Protein AF-A0A074Z4Q8-F1 (afdb_monomer_lite)

Structure (mmCIF, N/CA/C/O backbone):
data_AF-A0A074Z4Q8-F1
#
_entry.id   AF-A0A074Z4Q8-F1
#
loop_
_atom_site.group_PDB
_atom_site.id
_atom_site.type_symbol
_atom_site.label_atom_id
_atom_site.label_alt_id
_atom_site.label_comp_id
_atom_site.label_asym_id
_atom_site.label_entity_id
_atom_site.label_seq_id
_atom_site.pdbx_PDB_ins_code
_atom_site.Cartn_x
_atom_site.Cartn_y
_atom_site.Cartn_z
_atom_site.occupancy
_atom_site.B_iso_or_equiv
_atom_site.auth_seq_id
_atom_site.auth_comp_id
_atom_site.auth_asym_id
_atom_site.auth_atom_id
_atom_site.pdbx_PDB_model_num
ATOM 1 N N . GLN A 1 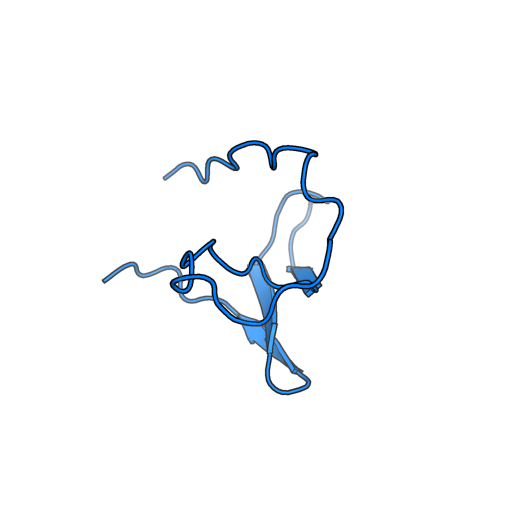1 ? 13.217 5.751 6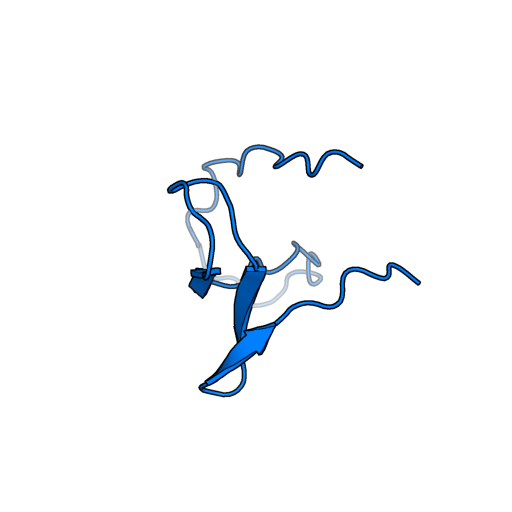.586 1.00 47.31 1 GLN A N 1
ATOM 2 C CA . GLN A 1 1 ? 13.118 6.505 5.314 1.00 47.31 1 GLN A CA 1
ATOM 3 C C . GLN A 1 1 ? 11.737 7.151 5.262 1.00 47.31 1 GLN A C 1
ATOM 5 O O . GLN A 1 1 ? 10.769 6.463 5.549 1.00 47.31 1 GLN A O 1
ATOM 10 N N . ARG A 1 2 ? 11.632 8.460 5.000 1.00 36.34 2 ARG A N 1
ATOM 11 C CA . ARG A 1 2 ? 10.358 9.206 5.027 1.00 36.34 2 ARG A CA 1
ATOM 12 C C . ARG A 1 2 ? 9.863 9.407 3.595 1.00 36.34 2 ARG A C 1
ATOM 14 O O . ARG A 1 2 ? 10.551 10.058 2.815 1.00 36.34 2 ARG A O 1
ATOM 21 N N . ILE A 1 3 ? 8.695 8.865 3.250 1.00 51.25 3 ILE A N 1
ATOM 22 C CA . ILE A 1 3 ? 8.055 9.128 1.953 1.00 51.25 3 ILE A CA 1
ATOM 23 C C . ILE A 1 3 ? 7.453 10.537 2.019 1.00 51.25 3 ILE A C 1
ATOM 25 O O . ILE A 1 3 ? 6.564 10.803 2.826 1.00 51.25 3 ILE A O 1
ATOM 29 N N . VAL A 1 4 ? 7.983 11.465 1.221 1.00 46.41 4 VAL A N 1
ATOM 30 C CA . VAL A 1 4 ? 7.499 12.850 1.143 1.00 46.41 4 VAL A CA 1
ATOM 31 C C . VAL A 1 4 ? 6.638 12.986 -0.109 1.00 46.41 4 VAL A C 1
ATOM 33 O O . VAL A 1 4 ? 7.143 12.882 -1.223 1.00 46.41 4 VAL A O 1
ATOM 36 N N . PHE A 1 5 ? 5.339 13.226 0.062 1.00 53.12 5 PHE A N 1
ATOM 37 C CA . PHE A 1 5 ? 4.438 13.528 -1.050 1.00 53.12 5 PHE A CA 1
ATOM 38 C C . PHE A 1 5 ? 4.526 15.025 -1.375 1.00 53.12 5 PHE A C 1
ATOM 40 O O . PHE A 1 5 ? 4.049 15.865 -0.610 1.00 53.12 5 PHE A O 1
ATOM 47 N N . SER A 1 6 ? 5.159 15.383 -2.492 1.00 53.09 6 SER A N 1
ATOM 48 C CA . SER A 1 6 ? 5.131 16.751 -3.013 1.00 53.09 6 SER A CA 1
ATOM 49 C C . SER A 1 6 ? 3.717 17.091 -3.515 1.00 53.09 6 SER A C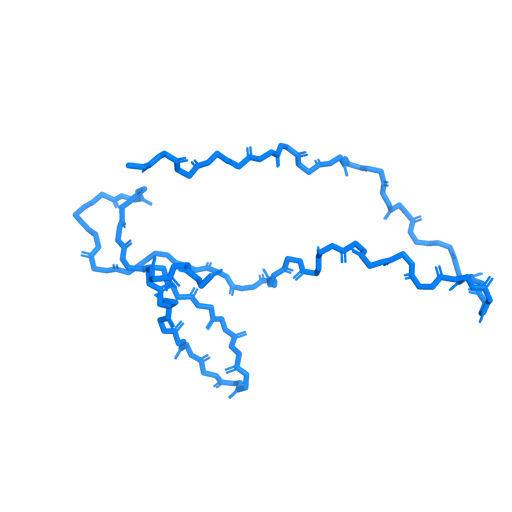 1
ATOM 51 O O . SER A 1 6 ? 3.078 16.296 -4.204 1.00 53.09 6 SER A O 1
ATOM 53 N N . LYS A 1 7 ? 3.188 18.263 -3.126 1.00 48.12 7 LYS A N 1
ATOM 54 C CA . LYS A 1 7 ? 1.840 18.730 -3.508 1.00 48.12 7 LYS A CA 1
ATOM 55 C C . LYS A 1 7 ? 1.677 18.737 -5.032 1.00 48.12 7 LYS A C 1
ATOM 57 O O . LYS A 1 7 ? 2.506 19.300 -5.742 1.00 48.12 7 LYS A O 1
ATOM 62 N N . ILE A 1 8 ? 0.571 18.175 -5.518 1.00 58.50 8 ILE A N 1
ATOM 63 C CA . ILE A 1 8 ? 0.198 18.200 -6.938 1.00 58.50 8 ILE A CA 1
ATOM 64 C C . ILE A 1 8 ? -0.311 19.615 -7.282 1.00 58.50 8 ILE A C 1
ATOM 66 O O . ILE A 1 8 ? -1.288 20.053 -6.670 1.00 58.50 8 ILE A O 1
ATOM 70 N N . PRO A 1 9 ? 0.296 20.349 -8.236 1.00 45.22 9 PRO A N 1
ATOM 71 C CA . PRO A 1 9 ? -0.206 21.659 -8.648 1.00 45.22 9 PRO A CA 1
ATOM 72 C C . PRO A 1 9 ? -1.554 21.519 -9.369 1.00 45.22 9 PRO A C 1
ATOM 74 O O . PRO A 1 9 ? -1.685 20.735 -10.307 1.00 45.22 9 PRO A O 1
ATOM 77 N N . THR A 1 10 ? -2.546 22.310 -8.964 1.00 54.00 10 THR A N 1
ATOM 78 C CA . THR A 1 10 ? -3.949 22.276 -9.429 1.00 54.00 10 THR A CA 1
ATOM 79 C C . THR A 1 10 ? -4.185 22.822 -10.846 1.00 54.00 10 THR A C 1
ATOM 81 O O . THR A 1 10 ? -5.327 23.026 -11.247 1.00 54.00 10 THR A O 1
ATOM 84 N N . SER A 1 11 ? -3.140 23.035 -11.647 1.00 53.38 11 SER A N 1
ATOM 85 C CA . SER A 1 11 ? -3.248 23.651 -12.974 1.00 53.38 11 SER A CA 1
ATOM 86 C C . SER A 1 11 ? -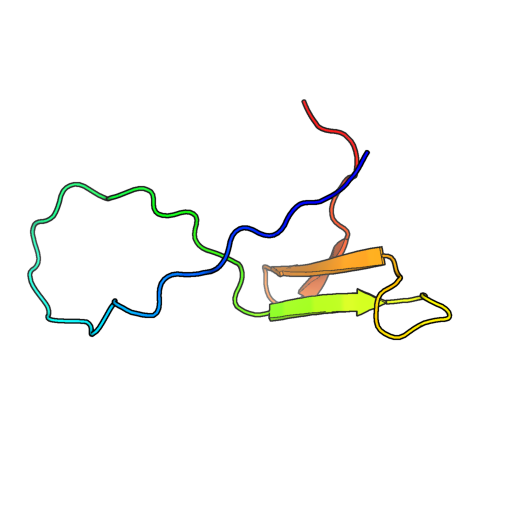2.858 22.674 -14.084 1.00 53.38 11 SER A C 1
ATOM 88 O O . SER A 1 11 ? -1.712 22.630 -14.522 1.00 53.38 11 SER A O 1
ATOM 90 N N . LEU A 1 12 ? -3.819 21.864 -14.532 1.00 54.41 12 LEU A N 1
ATOM 91 C CA . LEU A 1 12 ? -3.821 21.244 -15.862 1.00 54.41 12 LEU A CA 1
ATOM 92 C C . LEU A 1 12 ? -5.276 21.121 -16.346 1.00 54.41 12 LEU A C 1
ATOM 94 O O . LEU A 1 12 ? -5.854 20.035 -16.371 1.00 54.41 12 LEU A O 1
ATOM 98 N N . ARG A 1 13 ? -5.886 22.252 -16.724 1.00 49.28 13 ARG A N 1
ATOM 99 C CA . ARG A 1 13 ? -7.020 22.237 -17.660 1.00 49.28 13 ARG A CA 1
ATOM 100 C C . ARG A 1 13 ? -6.471 21.797 -19.019 1.00 49.28 13 ARG A C 1
ATOM 102 O O . ARG A 1 13 ? -5.577 22.440 -19.560 1.00 49.28 13 ARG A O 1
ATOM 109 N N . ALA A 1 14 ? -6.959 20.665 -19.515 1.00 50.34 14 ALA A N 1
ATOM 110 C CA . ALA A 1 14 ? -6.542 20.072 -20.777 1.00 50.34 14 ALA A CA 1
ATOM 111 C C . ALA A 1 14 ? -7.108 20.866 -21.961 1.00 50.34 14 ALA A C 1
ATOM 113 O O . ALA A 1 14 ? -8.324 20.934 -22.109 1.00 50.34 14 ALA A O 1
ATOM 114 N N . ASN A 1 15 ? -6.233 21.403 -22.813 1.00 45.97 15 ASN A N 1
ATOM 115 C CA . ASN A 1 15 ? -6.586 21.851 -24.158 1.00 45.97 15 ASN A CA 1
ATOM 116 C C . ASN A 1 15 ? -5.728 21.074 -25.166 1.00 45.97 15 ASN A C 1
ATOM 118 O O . ASN A 1 15 ? -4.505 21.016 -25.046 1.00 45.97 15 ASN A O 1
ATOM 122 N N . ASN A 1 16 ? -6.404 20.431 -26.118 1.00 65.31 16 ASN A N 1
ATOM 123 C CA . ASN A 1 16 ? -5.838 19.555 -27.140 1.00 65.31 16 ASN A CA 1
ATOM 124 C C . ASN A 1 16 ? -4.880 20.301 -28.086 1.00 65.31 16 ASN A C 1
ATOM 126 O O . ASN A 1 16 ? -5.281 21.270 -28.724 1.00 65.31 16 ASN A O 1
ATOM 130 N N . SER A 1 17 ? -3.660 19.782 -28.258 1.00 44.97 17 SER A N 1
ATOM 131 C CA . SER A 1 17 ? -2.819 20.028 -29.437 1.00 44.97 17 SER A CA 1
ATOM 132 C C . SER A 1 17 ? -1.930 18.796 -29.697 1.00 44.97 17 SER A C 1
ATOM 134 O O . SER A 1 17 ? -1.387 18.258 -28.728 1.00 44.97 17 SER A O 1
ATOM 136 N N . PRO A 1 18 ? -1.786 18.297 -30.945 1.00 53.00 18 PRO A N 1
ATOM 137 C CA . PRO A 1 18 ? -1.184 16.988 -31.213 1.00 53.00 18 PRO A CA 1
ATOM 138 C C . PRO A 1 18 ? 0.350 16.965 -31.291 1.00 53.00 18 PRO A C 1
ATOM 140 O O . PRO A 1 18 ? 0.908 15.912 -31.568 1.00 53.00 18 PRO A O 1
ATOM 143 N N . ASN A 1 19 ? 1.050 18.065 -31.008 1.00 53.88 19 ASN A N 1
ATOM 144 C CA . ASN A 1 19 ? 2.514 18.097 -31.010 1.00 53.88 19 ASN A CA 1
ATOM 145 C C . ASN A 1 19 ? 3.037 18.779 -29.743 1.00 53.88 19 ASN A C 1
ATOM 147 O O . ASN A 1 19 ? 3.194 19.996 -29.699 1.00 53.88 19 ASN A O 1
ATOM 151 N N . ALA A 1 20 ? 3.328 17.988 -28.714 1.00 46.22 20 ALA A N 1
ATOM 152 C CA . ALA A 1 20 ? 4.122 18.428 -27.577 1.00 46.22 20 ALA A CA 1
ATOM 153 C C . ALA A 1 20 ? 5.096 17.308 -27.215 1.00 46.22 20 ALA A C 1
ATOM 155 O O . ALA A 1 20 ? 4.686 16.173 -26.963 1.00 46.22 20 ALA A O 1
ATOM 156 N N . ILE A 1 21 ? 6.388 17.642 -27.236 1.00 49.66 21 ILE A N 1
ATOM 157 C CA . ILE A 1 21 ? 7.491 16.855 -26.681 1.00 49.66 21 ILE A CA 1
ATOM 158 C C . ILE A 1 21 ? 6.990 16.276 -25.366 1.00 49.66 21 ILE A C 1
ATOM 160 O O . ILE A 1 21 ? 6.556 17.034 -24.504 1.00 49.66 21 ILE A O 1
ATOM 164 N N . ALA A 1 22 ? 6.940 14.946 -25.277 1.00 54.03 22 ALA A N 1
ATOM 165 C CA . ALA A 1 22 ? 6.302 14.249 -24.175 1.00 54.03 22 ALA A CA 1
ATOM 166 C C . ALA A 1 22 ? 6.999 14.625 -22.865 1.00 54.03 22 ALA A C 1
ATOM 168 O O . ALA A 1 22 ? 7.966 13.979 -22.459 1.00 54.03 22 ALA A O 1
ATOM 169 N N . ASP A 1 23 ? 6.489 15.669 -22.210 1.00 49.22 23 ASP A N 1
ATOM 170 C CA . ASP A 1 23 ? 6.717 15.950 -20.811 1.00 49.22 23 ASP A CA 1
ATOM 171 C C . ASP A 1 23 ? 6.441 14.635 -20.099 1.00 49.22 23 ASP A C 1
ATOM 173 O O . ASP A 1 23 ? 5.292 14.193 -19.971 1.00 49.22 23 ASP A O 1
ATOM 177 N N . LYS A 1 24 ? 7.514 13.963 -19.671 1.00 53.91 24 LYS A N 1
ATOM 178 C CA . LYS A 1 24 ? 7.453 12.779 -18.818 1.00 53.91 24 LYS A CA 1
ATOM 179 C C . LYS A 1 24 ? 7.005 13.227 -17.429 1.00 53.91 24 LYS A C 1
ATOM 181 O O . LYS A 1 24 ? 7.691 12.998 -16.438 1.00 53.91 24 LYS A O 1
ATOM 186 N N . LYS A 1 25 ? 5.853 13.896 -17.339 1.00 54.38 25 LYS A N 1
ATOM 187 C CA . LYS A 1 25 ? 5.169 14.126 -16.080 1.00 54.38 25 LYS A CA 1
ATOM 188 C C . LYS A 1 25 ? 4.935 12.735 -15.498 1.00 54.38 25 LYS A C 1
ATOM 190 O O . LYS A 1 25 ? 4.333 11.905 -16.191 1.00 54.38 25 LYS A O 1
ATOM 195 N N . PRO A 1 26 ? 5.435 12.442 -14.285 1.00 58.72 26 PRO A N 1
ATOM 196 C CA . PRO A 1 26 ? 5.226 11.147 -13.667 1.00 58.72 26 PRO A CA 1
ATOM 197 C C . PRO A 1 26 ? 3.726 10.876 -13.651 1.00 58.72 26 PRO A C 1
ATOM 199 O O . PRO A 1 26 ? 2.955 11.616 -13.035 1.00 58.72 26 PRO A O 1
ATOM 202 N N . ARG A 1 27 ? 3.286 9.867 -14.406 1.00 67.44 27 ARG A N 1
ATOM 203 C CA . ARG A 1 27 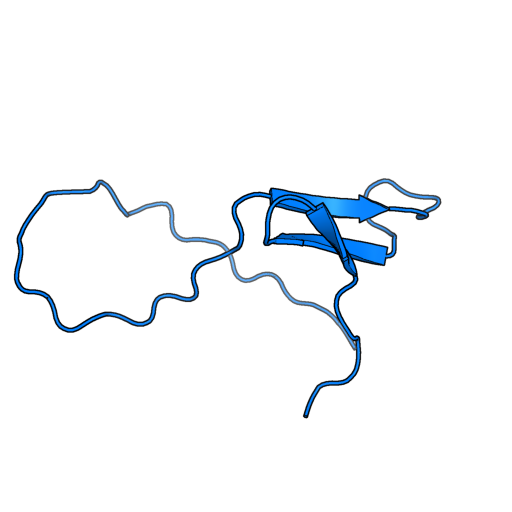? 1.880 9.476 -14.424 1.00 67.44 27 ARG A CA 1
ATOM 204 C C . ARG A 1 27 ? 1.603 8.815 -13.085 1.00 67.44 27 ARG A C 1
ATOM 206 O O . ARG A 1 27 ? 1.907 7.641 -12.904 1.00 67.44 27 ARG A O 1
ATOM 213 N N . VAL A 1 28 ? 1.071 9.585 -12.139 1.00 68.06 28 VAL A N 1
ATOM 214 C CA . VAL A 1 28 ? 0.640 9.042 -10.852 1.00 68.06 28 VAL A CA 1
ATOM 215 C C . VAL A 1 28 ? -0.475 8.027 -11.134 1.00 68.06 28 VAL A C 1
ATOM 217 O O . VAL A 1 28 ? -1.433 8.367 -11.840 1.00 68.06 28 VAL A O 1
ATOM 220 N N . PRO A 1 29 ? -0.368 6.780 -10.644 1.00 72.81 29 PRO A N 1
ATOM 221 C CA . PRO A 1 29 ? -1.425 5.794 -10.808 1.00 72.81 29 PRO A CA 1
ATOM 222 C C . PRO A 1 29 ? -2.742 6.335 -10.247 1.00 72.81 29 PRO A C 1
ATOM 224 O O . PRO A 1 29 ? -2.796 6.834 -9.129 1.00 72.81 29 PRO A O 1
ATOM 227 N N . ARG A 1 30 ? -3.827 6.230 -11.020 1.00 78.50 30 ARG A N 1
ATOM 228 C CA . ARG A 1 30 ? -5.149 6.756 -10.625 1.00 78.50 30 ARG A CA 1
ATOM 229 C C . ARG A 1 30 ? -5.777 6.022 -9.437 1.00 78.50 30 ARG A C 1
ATOM 231 O O . ARG A 1 30 ? -6.733 6.517 -8.854 1.00 78.50 30 ARG A O 1
ATOM 238 N N . ARG A 1 31 ? -5.290 4.822 -9.128 1.00 91.00 31 ARG A N 1
ATOM 239 C CA . ARG A 1 31 ? -5.840 3.921 -8.115 1.00 91.00 31 ARG A CA 1
ATOM 240 C C . ARG A 1 31 ? -4.703 3.384 -7.256 1.00 91.00 31 ARG A C 1
ATOM 242 O O . ARG A 1 31 ? -3.906 2.566 -7.719 1.00 91.00 31 ARG A O 1
ATOM 249 N N . ILE A 1 32 ? -4.655 3.890 -6.032 1.00 92.75 32 ILE A N 1
ATOM 250 C CA . ILE A 1 32 ? -3.644 3.624 -5.011 1.00 92.75 32 ILE A CA 1
ATOM 251 C C . ILE A 1 32 ? -4.394 3.342 -3.712 1.00 92.75 32 ILE A C 1
ATOM 253 O O . ILE A 1 32 ? -5.392 4.012 -3.438 1.00 92.75 32 ILE A O 1
ATOM 257 N N . ARG A 1 33 ? -3.931 2.370 -2.927 1.00 93.94 33 ARG A N 1
ATOM 258 C CA . ARG A 1 33 ? -4.456 2.104 -1.585 1.00 93.94 33 ARG A CA 1
ATOM 259 C C . ARG A 1 33 ? -3.352 1.639 -0.640 1.00 93.94 33 ARG A C 1
ATOM 261 O O . ARG A 1 33 ? -2.317 1.152 -1.094 1.00 93.94 33 ARG A O 1
ATOM 268 N N . LEU A 1 34 ? -3.614 1.781 0.654 1.00 95.81 34 LEU A N 1
ATOM 269 C CA . LEU A 1 34 ? -2.895 1.095 1.722 1.00 95.81 34 LEU A CA 1
ATOM 270 C C . LEU A 1 34 ? -3.792 -0.041 2.226 1.00 95.81 34 LEU A C 1
ATOM 272 O O . LEU A 1 34 ? -5.007 0.145 2.331 1.00 95.81 34 LEU A O 1
ATOM 276 N N . VAL A 1 35 ? -3.216 -1.215 2.469 1.00 96.12 35 VAL A N 1
ATOM 277 C CA . VAL A 1 35 ? -3.916 -2.389 3.021 1.00 96.12 35 VAL A CA 1
ATOM 278 C C . VAL A 1 35 ? -3.163 -2.929 4.230 1.00 96.12 35 VAL A C 1
ATOM 280 O O . VAL A 1 35 ? -1.972 -2.673 4.360 1.00 96.12 35 VAL A O 1
ATOM 283 N N . GLU A 1 36 ? -3.843 -3.682 5.096 1.00 94.25 36 GLU A N 1
ATOM 284 C CA . GLU A 1 36 ? -3.221 -4.366 6.249 1.00 94.25 36 GLU A CA 1
ATOM 285 C C . GLU A 1 36 ? -2.542 -3.430 7.272 1.00 94.25 36 GLU A C 1
ATOM 287 O O . GLU A 1 36 ? -1.714 -3.873 8.059 1.00 94.25 36 GLU A O 1
ATOM 292 N N . GLY A 1 37 ? -2.883 -2.137 7.277 1.00 93.50 37 GLY A N 1
ATOM 293 C CA . GLY A 1 37 ? -2.502 -1.216 8.349 1.00 93.50 37 GLY A CA 1
ATOM 294 C C . GLY A 1 37 ? -3.525 -1.216 9.481 1.00 93.50 37 GLY A C 1
ATOM 295 O O . GLY A 1 37 ? -4.722 -1.372 9.233 1.00 93.50 37 GLY A O 1
ATOM 296 N N . GLU A 1 38 ? -3.063 -1.003 10.713 1.00 95.00 38 GLU A N 1
ATOM 297 C CA . GLU A 1 38 ? -3.941 -0.762 11.870 1.00 95.00 38 GLU A CA 1
ATOM 298 C C . GLU A 1 38 ? -4.628 0.607 11.766 1.00 95.00 38 GLU A C 1
ATOM 300 O O . GLU A 1 38 ? -5.784 0.774 12.151 1.00 95.00 38 GLU A O 1
ATOM 305 N N . GLU A 1 39 ? -3.928 1.571 11.167 1.00 93.62 39 GLU A N 1
ATOM 306 C CA . GLU A 1 39 ? -4.385 2.940 10.985 1.00 93.62 39 GLU A CA 1
ATOM 307 C C . GLU A 1 39 ? -4.681 3.266 9.520 1.00 93.62 39 GLU A C 1
ATOM 309 O O . GLU A 1 39 ? -4.058 2.768 8.583 1.00 93.62 39 GLU A O 1
ATOM 314 N N . LEU A 1 40 ? -5.570 4.237 9.310 1.00 85.81 40 LEU A N 1
ATOM 315 C CA . LEU A 1 40 ? -5.975 4.726 7.983 1.00 85.81 40 LEU A CA 1
ATOM 316 C C . LEU A 1 40 ? -4.816 5.251 7.113 1.00 85.81 40 LEU A C 1
ATOM 318 O O . LEU A 1 40 ? -4.972 5.431 5.905 1.00 85.81 40 LEU A O 1
ATOM 322 N N . ARG A 1 41 ? -3.676 5.573 7.731 1.00 91.75 41 ARG A N 1
ATOM 323 C CA . ARG A 1 41 ? -2.491 6.164 7.083 1.00 91.75 41 ARG A CA 1
ATOM 324 C C . ARG A 1 41 ? -1.302 5.206 7.059 1.00 91.75 41 ARG A C 1
ATOM 326 O O . ARG A 1 41 ? -0.183 5.640 6.790 1.00 91.75 41 ARG A O 1
ATOM 333 N N . GLU A 1 42 ? -1.550 3.936 7.336 1.00 91.38 42 GLU A N 1
ATOM 334 C CA . GLU A 1 42 ? -0.552 2.884 7.438 1.00 91.38 42 GLU A CA 1
ATOM 335 C C . GLU A 1 42 ? -0.953 1.688 6.568 1.00 91.38 42 GLU A C 1
ATOM 337 O O . GLU A 1 42 ? -2.124 1.503 6.241 1.00 91.38 42 GLU A O 1
ATOM 342 N N . GLY A 1 43 ? 0.035 0.898 6.148 1.00 94.38 43 GLY A N 1
ATOM 343 C CA . GLY A 1 43 ? -0.191 -0.368 5.460 1.00 94.38 43 GLY A CA 1
ATOM 344 C C . GLY A 1 43 ? 0.712 -0.596 4.252 1.00 94.38 43 GLY A C 1
ATOM 345 O O . GLY A 1 43 ? 1.540 0.237 3.872 1.00 94.38 43 GLY A O 1
ATOM 346 N N . LEU A 1 44 ? 0.524 -1.751 3.625 1.00 95.00 44 LEU A N 1
ATOM 347 C CA . LEU A 1 44 ? 1.185 -2.147 2.393 1.00 95.00 44 LEU A CA 1
ATOM 348 C C . LEU A 1 44 ? 0.646 -1.327 1.215 1.00 95.00 44 LEU A C 1
ATOM 350 O O . LEU A 1 44 ? -0.559 -1.285 0.956 1.00 95.00 44 LEU A O 1
ATOM 354 N N . LEU A 1 45 ? 1.553 -0.682 0.479 1.00 94.19 45 LEU A N 1
ATOM 355 C CA . LEU A 1 45 ? 1.209 0.089 -0.711 1.00 94.19 45 LEU A CA 1
ATOM 356 C C . LEU A 1 45 ? 0.856 -0.837 -1.877 1.00 94.19 45 LEU A C 1
ATOM 358 O O . LEU A 1 45 ? 1.718 -1.560 -2.387 1.00 94.19 45 LEU A O 1
ATOM 362 N N . GLU A 1 46 ? -0.379 -0.724 -2.366 1.00 94.81 46 GLU A N 1
ATOM 363 C CA . GLU A 1 46 ? -0.836 -1.409 -3.571 1.00 94.81 46 GLU A CA 1
ATOM 364 C C . GLU A 1 46 ? -1.285 -0.446 -4.674 1.00 94.81 46 GLU A C 1
ATOM 366 O O . GLU A 1 46 ? -1.960 0.564 -4.441 1.00 94.81 46 GLU A O 1
ATOM 371 N N . LEU A 1 47 ? -0.951 -0.807 -5.915 1.00 93.06 47 LEU A N 1
ATOM 372 C CA . LEU A 1 47 ? -1.333 -0.088 -7.130 1.00 93.06 47 LEU A CA 1
ATOM 373 C C . LEU A 1 47 ? -2.269 -0.949 -7.986 1.00 93.06 47 LEU A C 1
ATOM 375 O O . LEU A 1 47 ? -2.067 -2.158 -8.117 1.00 93.06 47 LEU A O 1
ATOM 379 N N . TRP A 1 48 ? -3.270 -0.331 -8.619 1.00 91.06 48 TRP A N 1
ATOM 380 C CA . TRP A 1 48 ? -4.126 -1.016 -9.593 1.00 91.06 48 TRP A CA 1
ATOM 381 C C . TRP A 1 48 ? -3.466 -1.015 -10.975 1.00 91.06 48 TRP A C 1
ATOM 383 O O . TRP A 1 48 ? -3.477 -0.004 -11.682 1.00 91.06 48 TRP A O 1
ATOM 393 N N . ILE A 1 49 ? -2.879 -2.147 -11.366 1.00 88.12 49 ILE A N 1
ATOM 394 C CA . ILE A 1 49 ? -2.124 -2.301 -12.617 1.00 88.12 49 ILE A CA 1
ATOM 395 C C . ILE A 1 49 ? -2.499 -3.633 -13.263 1.00 88.12 49 ILE A C 1
ATOM 397 O O . ILE A 1 49 ? -2.551 -4.664 -12.594 1.00 88.12 49 ILE A O 1
ATOM 401 N N . ALA A 1 50 ? -2.726 -3.622 -14.581 1.00 88.56 50 ALA A N 1
ATOM 402 C CA . ALA A 1 50 ? -3.131 -4.810 -15.339 1.00 88.56 50 ALA A CA 1
ATOM 403 C C . ALA A 1 50 ? -4.363 -5.503 -14.720 1.00 88.56 50 ALA A C 1
ATOM 405 O O . ALA A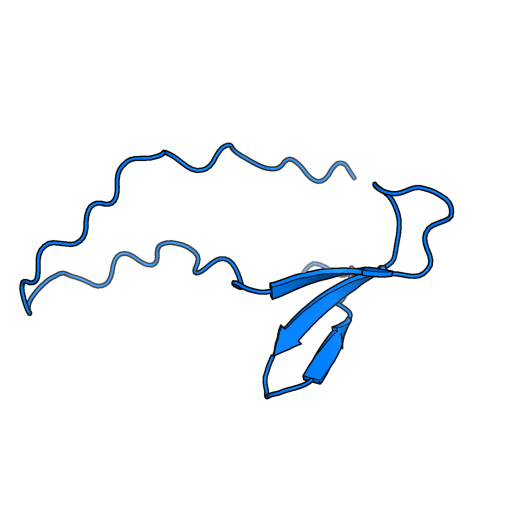 1 50 ? -4.369 -6.710 -14.493 1.00 88.56 50 ALA A O 1
ATOM 406 N N . ASN A 1 51 ? -5.382 -4.693 -14.412 1.00 90.75 51 ASN A N 1
ATOM 407 C CA . ASN A 1 51 ? -6.674 -5.115 -13.871 1.00 90.75 51 ASN A CA 1
ATOM 408 C C . ASN A 1 51 ? -6.611 -5.903 -12.549 1.00 90.75 51 ASN A C 1
ATOM 410 O O . ASN A 1 51 ? -7.498 -6.703 -12.262 1.00 90.75 51 ASN A O 1
ATOM 414 N N . ARG A 1 52 ? -5.562 -5.686 -11.747 1.00 95.56 52 ARG A N 1
ATOM 415 C CA . ARG A 1 52 ? -5.427 -6.272 -10.411 1.00 95.56 52 ARG A CA 1
ATOM 416 C C . ARG A 1 52 ? -4.672 -5.350 -9.457 1.00 95.56 52 ARG A C 1
ATOM 418 O O . ARG A 1 52 ? -3.881 -4.513 -9.895 1.00 95.56 52 ARG A O 1
ATOM 425 N N . TRP A 1 53 ? -4.890 -5.535 -8.159 1.00 95.62 53 TRP A N 1
ATOM 426 C CA . TRP A 1 53 ? -4.051 -4.936 -7.121 1.00 95.62 53 TRP A CA 1
ATOM 427 C C . TRP A 1 53 ? -2.702 -5.654 -7.071 1.00 95.62 53 TRP A C 1
ATOM 429 O O . TRP A 1 53 ? -2.639 -6.877 -7.219 1.00 95.62 53 TRP A O 1
ATOM 439 N N . ARG A 1 54 ? -1.615 -4.888 -6.953 1.00 94.50 54 ARG A N 1
ATOM 440 C CA . ARG A 1 54 ? -0.261 -5.426 -6.796 1.00 94.50 54 ARG A CA 1
ATOM 441 C C . ARG A 1 54 ? 0.527 -4.628 -5.759 1.00 94.50 54 ARG A C 1
ATOM 443 O O . ARG A 1 54 ? 0.450 -3.396 -5.805 1.00 94.50 54 ARG A O 1
ATOM 450 N N . PRO A 1 55 ? 1.334 -5.298 -4.921 1.00 94.12 55 PRO A N 1
ATOM 451 C CA . PRO A 1 55 ? 2.219 -4.629 -3.982 1.00 94.12 55 PRO A CA 1
ATOM 452 C C . PRO A 1 55 ? 3.399 -3.974 -4.702 1.00 94.12 55 PRO A C 1
ATOM 454 O O . PRO A 1 55 ? 3.844 -4.429 -5.762 1.00 94.12 55 PRO A O 1
ATOM 457 N N . VAL A 1 56 ? 3.921 -2.907 -4.104 1.00 91.88 56 VAL A N 1
ATOM 458 C CA . VAL A 1 56 ? 5.133 -2.225 -4.567 1.00 91.88 56 VAL A CA 1
ATOM 459 C C . VAL A 1 56 ? 6.342 -2.756 -3.801 1.00 91.88 56 VAL A C 1
ATOM 461 O O . VAL A 1 56 ? 6.311 -2.871 -2.579 1.00 91.88 56 VAL A O 1
ATOM 464 N N . CYS A 1 57 ? 7.423 -3.074 -4.514 1.00 90.06 57 CYS A N 1
ATOM 465 C CA . CYS A 1 57 ? 8.679 -3.460 -3.876 1.00 90.06 57 CYS A CA 1
ATOM 466 C C . CYS A 1 57 ? 9.277 -2.262 -3.123 1.00 90.06 57 CYS A C 1
ATOM 468 O O . CYS A 1 57 ? 9.367 -1.167 -3.674 1.00 90.06 57 CYS A O 1
ATOM 470 N N . SER A 1 58 ? 9.714 -2.472 -1.881 1.00 87.38 58 SER A N 1
ATOM 471 C CA . SER A 1 58 ? 10.364 -1.434 -1.069 1.00 87.38 58 SER A CA 1
ATOM 472 C C . SER A 1 58 ? 11.808 -1.154 -1.489 1.00 87.38 58 SER A C 1
ATOM 474 O O . SER A 1 58 ? 12.364 -0.110 -1.147 1.00 87.38 58 SER A O 1
ATOM 476 N N . ARG A 1 59 ? 12.432 -2.080 -2.226 1.00 89.75 59 ARG A N 1
ATOM 477 C CA . ARG A 1 59 ? 13.807 -1.933 -2.695 1.00 89.75 59 ARG A CA 1
ATOM 478 C C . ARG A 1 59 ? 13.855 -0.913 -3.827 1.00 89.75 59 ARG A C 1
ATOM 480 O O . ARG A 1 59 ? 13.285 -1.138 -4.891 1.00 89.75 59 ARG A O 1
ATOM 487 N N . ASN A 1 60 ? 14.581 0.174 -3.598 1.00 80.75 60 ASN A N 1
ATOM 488 C CA . ASN A 1 60 ? 15.000 1.070 -4.666 1.00 80.75 60 ASN A CA 1
ATOM 489 C C . ASN A 1 60 ? 16.300 0.530 -5.282 1.00 80.75 60 ASN A C 1
ATOM 491 O O . ASN A 1 60 ? 17.181 0.104 -4.532 1.00 80.75 60 ASN A O 1
ATOM 495 N N . ASN A 1 61 ? 16.382 0.502 -6.613 1.00 61.28 61 ASN A N 1
ATOM 496 C CA . ASN A 1 61 ? 17.587 0.111 -7.349 1.00 61.28 61 ASN A CA 1
ATOM 497 C C . ASN A 1 61 ? 18.446 1.342 -7.638 1.00 61.28 61 ASN A C 1
ATOM 499 O O . ASN A 1 61 ? 17.847 2.367 -8.034 1.00 61.28 61 ASN A O 1
#

Organism: Opisthorchis viverrini (NCBI:txid6198)

pLDDT: mean 72.83, std 20.14, range [36.34, 96.12]

Secondary structure (DSSP, 8-state):
-----PPPPS-------S-----------S-EEEEE-SSTT-EEEEEEETTEEEEPPS---

Foldseek 3Di:
DDDDDDDDDPDDPDDDDDDDDPPVPPPDQPDWAAPPDPDRPDHFIWGCDPNDTDTDDPDDD

Radius of gyration: 15.59 Å; chains: 1; bounding box: 25×30×43 Å

InterPro domains:
  IPR001190 SRCR domain [PS50287] (32-61)
  IPR036772 SRCR-like domain superfamily [SSF56487] (31-60)

Sequence (61 aa):
QRIVFSKIPTSLRANNSPNAIADKKPRVPRRIRLVEGEELREGLLELWIANRWRPVCSRNN